Protein AF-G4Z3E8-F1 (afdb_monomer)

Foldseek 3Di:
DDPPCVVVVVCVVVVDDPDCPVVVVLCVVLVCCVPVCVVVDDPVRSVVVSVCVVPVVVDDPVPPDDD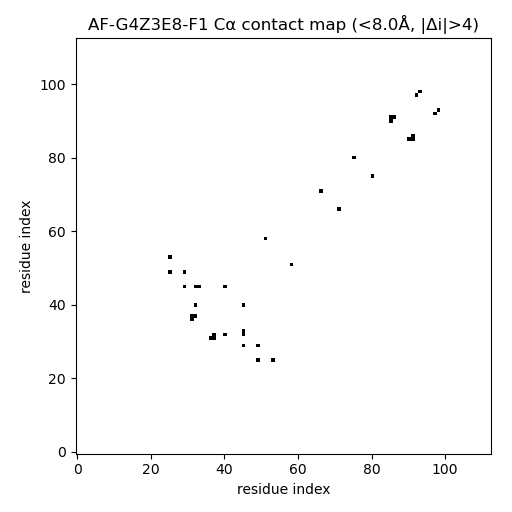DPVRVVVPDDPVNDDPPPDPDPCCVPPPPVVVVVVVVVVVVVVVPD

Solvent-accessible surface area (backbone atoms only — not comparable to full-atom values): 7231 Å² total; per-residue (Å²): 137,78,72,86,59,53,67,57,52,49,53,57,62,73,65,53,73,94,60,63,67,64,59,52,52,52,49,59,73,43,41,54,55,72,52,84,40,30,92,80,47,57,71,68,55,52,53,51,52,48,50,51,69,75,41,46,93,80,52,62,75,87,73,55,78,81,69,52,77,67,56,48,63,71,67,55,54,76,93,72,59,74,87,75,73,62,95,35,78,62,55,76,62,59,72,54,67,52,55,52,50,53,53,58,54,54,64,65,57,73,76,74,122

Radius of gyration: 27.36 Å; Cα contacts (8 Å, |Δi|>4): 19; chains: 1; bounding box: 48×44×95 Å

Mean predicted aligned error: 16.07 Å

Secondary structure (DSSP, 8-state):
---TTHHHHHHHHHHS-S-THHHHHHHHHTHHHHTTTGGGS-HHHHHHHHHHHH-TTT--GGGSPPPPHHHHHHTS-TTT------S-HHHHHHSSHHHHHHHHHHHHHTT--

pLDDT: mean 76.42, std 13.96, range [41.47, 95.25]

Sequence (113 aa):
GTYRFLPSAARIVFAVPASSTQIERDFGISGQMVTVQRASLSSDNIDMCSFLNRNREFIDVTQCSKLTAEEARESVPANVTVNLDPQTAMEMFESDWEQALVNSFSAHISTEL

InterPro domains:
  IPR008906 HAT, C-terminal dimerisation domain [PF05699] (3-55)
  IPR012337 Ribonuclease H-like superfamily [SSF53098] (3-56)

Organism: Phytophthora sojae (strain P6497) (NCBI:txid1094619)

Structure (mmCIF, N/CA/C/O backbone):
data_AF-G4Z3E8-F1
#
_entry.id   AF-G4Z3E8-F1
#
loop_
_atom_site.group_PDB
_atom_site.id
_atom_site.type_symbol
_atom_site.label_atom_id
_atom_site.label_alt_id
_atom_site.label_comp_id
_atom_site.label_asym_id
_atom_site.label_entity_id
_atom_site.label_seq_id
_atom_site.pdbx_PDB_ins_code
_atom_site.Cartn_x
_atom_site.C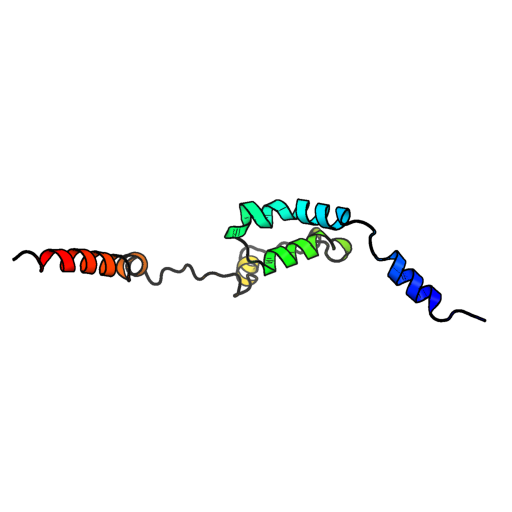artn_y
_atom_site.Cartn_z
_atom_site.occupancy
_atom_site.B_iso_or_equiv
_atom_site.auth_seq_id
_atom_site.auth_comp_id
_atom_site.auth_asym_id
_atom_site.auth_atom_id
_atom_site.pdbx_PDB_model_num
ATOM 1 N N . GLY A 1 1 ? 20.049 -2.774 -38.946 1.00 56.75 1 GLY A N 1
ATOM 2 C CA . GLY A 1 1 ? 19.922 -3.684 -37.795 1.00 56.75 1 GLY A CA 1
ATOM 3 C C . GLY A 1 1 ? 19.082 -2.994 -36.753 1.00 56.75 1 GLY A C 1
ATOM 4 O O . GLY A 1 1 ? 19.446 -1.902 -36.346 1.00 56.75 1 GLY A O 1
ATOM 5 N N . THR A 1 2 ? 17.940 -3.569 -36.392 1.00 75.81 2 THR A N 1
ATOM 6 C CA . THR A 1 2 ? 16.973 -2.925 -35.495 1.00 75.81 2 THR A CA 1
ATOM 7 C C . THR A 1 2 ? 16.903 -3.752 -34.225 1.00 75.81 2 THR A C 1
ATOM 9 O O . THR A 1 2 ? 16.559 -4.933 -34.271 1.00 75.81 2 THR A O 1
ATOM 12 N N . TYR A 1 3 ? 17.284 -3.164 -33.093 1.00 83.50 3 TYR A N 1
ATOM 13 C CA . TYR A 1 3 ? 17.315 -3.863 -31.813 1.00 83.50 3 TYR A CA 1
ATOM 14 C C . TYR A 1 3 ? 15.892 -4.123 -31.302 1.00 83.50 3 TYR A C 1
ATOM 16 O O . TYR A 1 3 ? 15.347 -3.350 -30.519 1.00 83.50 3 TYR A O 1
ATOM 24 N N . ARG A 1 4 ? 15.290 -5.233 -31.740 1.00 89.31 4 ARG A N 1
ATOM 25 C CA . ARG A 1 4 ? 13.907 -5.641 -31.430 1.00 89.31 4 ARG A CA 1
ATOM 26 C C . ARG A 1 4 ? 13.572 -5.634 -29.931 1.00 89.31 4 ARG A C 1
ATOM 28 O O . ARG A 1 4 ? 12.451 -5.299 -29.569 1.00 89.31 4 ARG A O 1
ATOM 35 N N . PHE A 1 5 ? 14.525 -5.993 -29.069 1.00 91.38 5 PHE A N 1
ATOM 36 C CA . PHE A 1 5 ? 14.302 -6.144 -27.622 1.00 91.38 5 PHE A CA 1
ATOM 37 C C . PHE A 1 5 ? 14.821 -4.975 -26.777 1.00 91.38 5 PHE A C 1
ATOM 39 O O . PHE A 1 5 ? 14.423 -4.837 -25.621 1.00 91.38 5 PHE A O 1
ATOM 46 N N . LEU A 1 6 ? 15.669 -4.113 -27.346 1.00 93.00 6 LEU A N 1
ATOM 47 C CA . LEU A 1 6 ? 16.323 -3.028 -26.610 1.00 93.00 6 LEU A CA 1
ATOM 48 C C . LEU A 1 6 ? 15.325 -2.033 -25.990 1.00 93.00 6 LEU A C 1
ATOM 50 O O . LEU A 1 6 ? 15.500 -1.709 -24.818 1.00 93.00 6 LEU A O 1
ATOM 54 N N . PRO A 1 7 ? 14.235 -1.615 -26.670 1.00 92.94 7 PRO A N 1
ATOM 55 C CA . PRO A 1 7 ? 13.234 -0.750 -26.046 1.00 92.94 7 PRO A CA 1
ATOM 56 C C . PRO A 1 7 ? 12.537 -1.398 -24.844 1.00 92.94 7 PRO A C 1
ATOM 58 O O . PRO A 1 7 ? 12.199 -0.715 -23.882 1.00 92.94 7 PRO A O 1
ATOM 61 N N . SER A 1 8 ? 12.322 -2.717 -24.880 1.00 93.19 8 SER A N 1
ATOM 62 C CA . SER A 1 8 ? 11.690 -3.430 -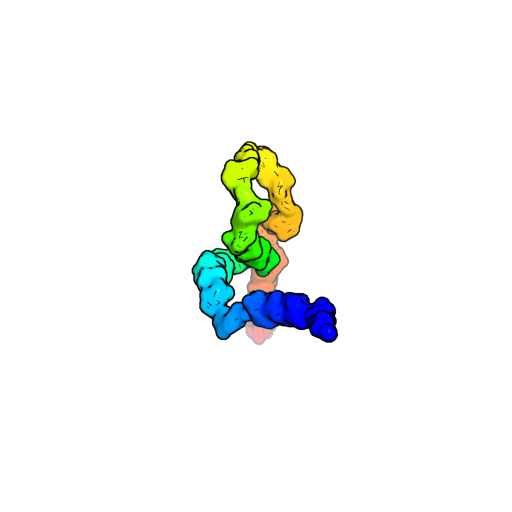23.767 1.00 93.19 8 SER A CA 1
ATOM 63 C C . SER A 1 8 ? 12.633 -3.542 -22.574 1.00 93.19 8 SER A C 1
ATOM 65 O O . SER A 1 8 ? 12.221 -3.270 -21.451 1.00 93.19 8 SER A O 1
ATOM 67 N N . ALA A 1 9 ? 13.900 -3.883 -22.822 1.00 94.00 9 ALA A N 1
ATOM 68 C CA . ALA A 1 9 ? 14.926 -3.930 -21.785 1.00 94.00 9 ALA A CA 1
ATOM 69 C C . ALA A 1 9 ? 15.126 -2.553 -21.136 1.00 94.00 9 ALA A C 1
ATOM 71 O O . ALA A 1 9 ? 15.147 -2.455 -19.913 1.00 94.00 9 ALA A O 1
ATOM 72 N N . ALA A 1 10 ? 15.177 -1.485 -21.939 1.00 94.69 10 ALA A N 1
ATOM 73 C CA . ALA A 1 10 ? 15.286 -0.120 -21.436 1.00 94.69 10 ALA A CA 1
ATOM 74 C C . ALA A 1 10 ? 14.113 0.241 -20.512 1.00 94.69 10 ALA A C 1
ATOM 76 O O . ALA A 1 10 ? 14.344 0.734 -19.414 1.00 94.69 10 ALA A O 1
ATOM 77 N N . ARG A 1 11 ? 12.864 -0.059 -20.900 1.00 95.06 11 ARG A N 1
ATOM 78 C CA . ARG A 1 11 ? 11.699 0.204 -20.036 1.00 95.06 11 ARG A CA 1
ATOM 79 C C . ARG A 1 11 ? 11.780 -0.521 -18.698 1.00 95.06 11 ARG A C 1
ATOM 81 O O . ARG A 1 11 ? 11.458 0.082 -17.688 1.00 95.06 11 ARG A O 1
ATOM 88 N N . ILE A 1 12 ? 12.207 -1.782 -18.689 1.00 94.62 12 ILE A N 1
ATOM 89 C CA . ILE A 1 12 ? 12.342 -2.550 -17.445 1.00 94.62 12 ILE A CA 1
ATOM 90 C C . ILE A 1 12 ? 13.428 -1.930 -16.563 1.00 94.62 12 ILE A C 1
ATOM 92 O O . ILE A 1 12 ? 13.168 -1.634 -15.404 1.00 94.62 12 ILE A O 1
ATOM 96 N N . VAL A 1 13 ? 14.617 -1.677 -17.120 1.00 95.25 13 VAL A N 1
ATOM 97 C CA . VAL A 1 13 ? 15.754 -1.119 -16.370 1.00 95.25 13 VAL A CA 1
ATOM 98 C C . VAL A 1 13 ? 15.420 0.255 -15.791 1.00 95.25 13 VAL A C 1
ATOM 100 O O . VAL A 1 13 ? 15.704 0.508 -14.627 1.00 95.25 13 VAL A O 1
ATOM 103 N N . PHE A 1 14 ? 14.779 1.125 -16.574 1.00 94.19 14 PHE A N 1
ATOM 104 C CA . PHE A 1 14 ? 14.427 2.474 -16.130 1.00 94.19 14 PHE A CA 1
ATOM 105 C C . PHE A 1 14 ? 13.149 2.547 -15.283 1.00 94.19 14 PHE A C 1
ATOM 107 O O . PHE A 1 14 ? 12.886 3.593 -14.698 1.00 94.19 14 PHE A O 1
ATOM 114 N N . ALA A 1 15 ? 12.362 1.470 -15.189 1.00 93.00 15 ALA A N 1
ATOM 115 C CA . ALA A 1 15 ? 11.219 1.400 -14.278 1.00 93.00 15 ALA A CA 1
ATOM 116 C C . ALA A 1 15 ? 11.625 1.044 -12.839 1.00 93.00 15 ALA A C 1
ATOM 118 O O . ALA A 1 15 ? 10.851 1.290 -11.918 1.00 93.00 15 ALA A O 1
ATOM 119 N N . VAL A 1 16 ? 12.815 0.469 -12.631 1.00 92.69 16 VAL A N 1
ATOM 120 C CA . VAL A 1 16 ? 13.304 0.118 -11.293 1.00 92.69 16 VAL A CA 1
ATOM 121 C C . VAL A 1 16 ? 13.790 1.385 -10.581 1.00 92.69 16 VAL A C 1
ATOM 123 O O . VAL A 1 16 ? 14.718 2.038 -11.066 1.00 92.69 16 VAL A O 1
ATOM 126 N N . PRO A 1 17 ? 13.210 1.753 -9.424 1.00 90.88 17 PRO A N 1
ATOM 127 C CA . PRO A 1 17 ? 13.692 2.887 -8.649 1.00 90.88 17 PRO A CA 1
ATOM 128 C C . PRO A 1 17 ? 15.132 2.661 -8.179 1.00 90.88 17 PRO A C 1
ATOM 130 O O . PRO A 1 17 ? 15.478 1.588 -7.694 1.00 90.88 17 PRO A O 1
ATOM 133 N N . ALA A 1 18 ? 15.964 3.699 -8.248 1.00 93.75 18 ALA A N 1
ATOM 134 C CA . ALA A 1 18 ? 17.338 3.647 -7.740 1.00 93.75 18 ALA A CA 1
ATOM 135 C C . ALA A 1 18 ? 17.431 3.747 -6.201 1.00 93.75 18 ALA A C 1
ATOM 137 O O . ALA A 1 18 ? 18.525 3.665 -5.649 1.00 93.75 18 ALA A O 1
ATOM 138 N N . SER A 1 19 ? 16.308 3.975 -5.509 1.00 93.94 19 SER A N 1
ATOM 139 C CA . SER A 1 19 ? 16.251 4.175 -4.057 1.00 93.94 19 SER A CA 1
ATOM 140 C C . SER A 1 19 ? 14.968 3.605 -3.447 1.00 93.94 19 SER A C 1
ATOM 142 O O . SER A 1 19 ? 13.907 3.627 -4.075 1.00 93.94 19 SER A O 1
ATOM 144 N N . SER A 1 20 ? 15.057 3.187 -2.183 1.00 91.44 20 SER A N 1
ATOM 145 C CA . SER A 1 20 ? 13.940 2.786 -1.321 1.00 91.44 20 SER A CA 1
ATOM 146 C C . SER A 1 20 ? 13.118 3.958 -0.778 1.00 91.44 20 SER A C 1
ATOM 148 O O . SER A 1 20 ? 12.057 3.741 -0.203 1.00 91.44 20 SER A O 1
ATOM 150 N N . 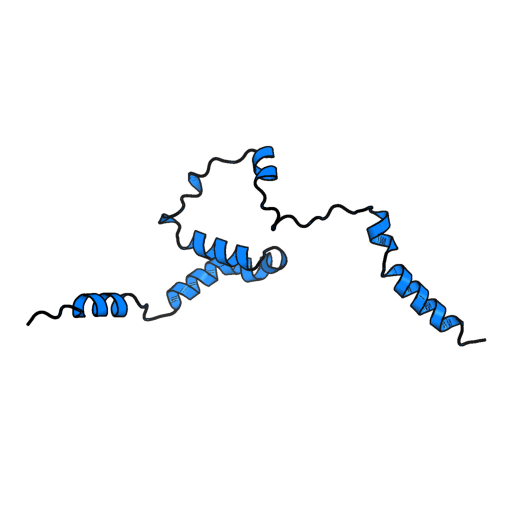THR A 1 21 ? 13.527 5.214 -0.983 1.00 90.75 21 THR A N 1
ATOM 151 C CA . THR A 1 21 ? 12.830 6.386 -0.412 1.00 90.75 21 THR A CA 1
ATOM 152 C C . THR A 1 21 ? 11.334 6.438 -0.757 1.00 90.75 21 THR A C 1
ATOM 154 O O . THR A 1 21 ? 10.534 6.989 -0.001 1.00 90.75 21 THR A O 1
ATOM 157 N N . GLN A 1 22 ? 10.932 5.892 -1.910 1.00 85.12 22 GLN A N 1
ATOM 158 C CA . GLN A 1 22 ? 9.516 5.803 -2.271 1.00 85.12 22 GLN A CA 1
ATOM 159 C C . GLN A 1 22 ? 8.755 4.853 -1.341 1.00 85.12 22 GLN A C 1
ATOM 161 O O . GLN A 1 22 ? 7.762 5.276 -0.759 1.00 85.12 22 GLN A O 1
ATOM 166 N N . ILE A 1 23 ? 9.265 3.636 -1.129 1.00 86.25 23 ILE A N 1
ATOM 167 C CA . ILE A 1 23 ? 8.621 2.653 -0.253 1.00 86.25 23 ILE A CA 1
ATOM 168 C C . ILE A 1 23 ? 8.707 3.052 1.231 1.00 86.25 23 ILE A C 1
ATOM 170 O O . ILE A 1 23 ? 7.772 2.823 1.987 1.00 86.25 23 ILE A O 1
ATOM 174 N N . GLU A 1 24 ? 9.773 3.736 1.652 1.00 89.38 24 GLU A N 1
ATOM 175 C CA . GLU A 1 24 ? 9.896 4.277 3.016 1.00 89.38 24 GLU A CA 1
ATOM 176 C C . GLU A 1 24 ? 8.813 5.313 3.333 1.00 89.38 24 GLU A C 1
ATOM 178 O O . GLU A 1 24 ? 8.233 5.294 4.419 1.00 89.38 24 GLU A O 1
ATOM 183 N N . ARG A 1 25 ? 8.497 6.202 2.379 1.00 88.19 25 ARG A N 1
ATOM 184 C CA . ARG A 1 25 ? 7.376 7.142 2.530 1.00 88.19 25 ARG A CA 1
ATOM 185 C C . ARG A 1 25 ? 6.044 6.413 2.658 1.00 88.19 25 ARG A C 1
ATOM 187 O O . ARG A 1 25 ? 5.211 6.830 3.458 1.00 88.19 25 ARG A O 1
ATOM 194 N N . ASP A 1 26 ? 5.867 5.334 1.908 1.00 85.06 26 ASP A N 1
ATOM 195 C CA . ASP A 1 26 ? 4.641 4.541 1.926 1.00 85.06 26 ASP A CA 1
ATOM 196 C C . ASP A 1 26 ? 4.476 3.830 3.282 1.00 85.06 26 ASP A C 1
ATOM 198 O O . ASP A 1 26 ? 3.415 3.919 3.901 1.00 85.06 26 ASP A O 1
ATOM 202 N N . PHE A 1 27 ? 5.554 3.255 3.830 1.00 84.75 27 PHE A N 1
ATOM 203 C CA . PHE A 1 27 ? 5.567 2.726 5.198 1.00 84.75 27 PHE A CA 1
ATOM 204 C C . PHE A 1 27 ? 5.339 3.803 6.261 1.00 84.75 27 PHE A C 1
ATOM 206 O O . PHE A 1 27 ? 4.671 3.541 7.259 1.00 84.75 27 PHE A O 1
ATOM 213 N N . GLY A 1 28 ? 5.848 5.019 6.050 1.00 86.69 28 GLY A N 1
ATOM 214 C CA . GLY A 1 28 ? 5.603 6.151 6.943 1.00 86.69 28 GLY A CA 1
ATOM 215 C C . GLY A 1 28 ? 4.115 6.489 7.072 1.00 86.69 28 GLY A C 1
ATOM 216 O O . GLY A 1 28 ? 3.637 6.744 8.177 1.00 86.69 28 GLY A O 1
ATOM 217 N N . ILE A 1 29 ? 3.363 6.424 5.969 1.00 84.88 29 ILE A N 1
ATOM 218 C CA . ILE A 1 29 ? 1.910 6.663 5.963 1.00 84.88 29 ILE A CA 1
ATOM 219 C C . ILE A 1 29 ? 1.173 5.528 6.687 1.00 84.88 29 ILE A C 1
ATOM 221 O O . ILE A 1 29 ? 0.267 5.786 7.480 1.00 84.88 29 ILE A O 1
ATOM 225 N N . SER A 1 30 ? 1.598 4.281 6.474 1.00 87.06 30 SER A N 1
ATOM 226 C CA . SER A 1 30 ? 1.040 3.100 7.147 1.00 87.06 30 SER A CA 1
ATOM 227 C C . SER A 1 30 ? 1.557 2.887 8.577 1.00 87.06 30 SER A C 1
ATOM 229 O O . SER A 1 30 ? 1.151 1.934 9.242 1.00 87.06 30 SER A O 1
ATOM 231 N N . GLY A 1 31 ? 2.411 3.780 9.090 1.00 87.00 31 GLY A N 1
ATOM 232 C CA . GLY A 1 31 ? 3.116 3.618 10.364 1.00 87.00 31 GLY A CA 1
ATOM 233 C C . GLY A 1 31 ? 2.194 3.373 11.561 1.00 87.00 31 GLY A C 1
ATOM 234 O O . GLY A 1 31 ? 2.496 2.547 12.420 1.00 87.00 31 GLY A O 1
ATOM 235 N N . GLN A 1 32 ? 1.035 4.036 11.604 1.00 85.56 32 GLN A N 1
ATOM 236 C CA . GLN A 1 32 ? 0.045 3.849 12.674 1.00 85.56 32 GLN A CA 1
ATOM 237 C C . GLN A 1 32 ? -0.615 2.463 12.632 1.00 85.56 32 GLN A C 1
ATOM 239 O O . GLN A 1 32 ? -0.835 1.863 13.686 1.00 85.56 32 GLN A O 1
ATOM 244 N N . MET A 1 33 ? -0.864 1.924 11.432 1.00 84.94 33 MET A N 1
ATOM 245 C CA . MET A 1 33 ? -1.466 0.596 11.249 1.00 84.94 33 MET A CA 1
ATOM 246 C C . MET A 1 33 ? -0.540 -0.523 11.738 1.00 84.94 33 MET A C 1
ATOM 248 O O . MET A 1 33 ? -1.008 -1.520 12.276 1.00 84.94 33 MET A O 1
ATOM 252 N N . VAL A 1 34 ? 0.778 -0.336 11.613 1.00 82.69 34 VAL A N 1
ATOM 253 C CA . VAL A 1 34 ? 1.790 -1.316 12.048 1.00 82.69 34 VAL A CA 1
ATOM 254 C C . VAL A 1 34 ? 2.300 -1.099 13.477 1.00 82.69 34 VAL A C 1
ATOM 256 O O . VAL A 1 34 ? 3.068 -1.918 13.980 1.00 82.69 34 VAL A O 1
ATOM 259 N N . THR A 1 35 ? 1.873 -0.028 14.154 1.00 84.75 35 THR A N 1
ATOM 260 C CA . THR A 1 35 ? 2.267 0.276 15.540 1.00 84.75 35 THR A CA 1
ATOM 261 C C . THR A 1 35 ? 1.055 0.325 16.466 1.00 84.75 35 THR A C 1
ATOM 263 O O . THR A 1 35 ? 0.693 -0.691 17.052 1.00 84.75 35 THR A O 1
ATOM 266 N N . VAL A 1 36 ? 0.414 1.489 16.582 1.00 82.88 36 VAL A N 1
ATOM 267 C CA . VAL A 1 36 ? -0.658 1.779 17.545 1.00 82.88 36 VAL A CA 1
ATOM 268 C C . VAL A 1 36 ? -1.887 0.908 17.303 1.00 82.88 36 VAL A C 1
ATOM 270 O O . VAL A 1 36 ? -2.491 0.419 18.251 1.00 82.88 36 VAL A O 1
ATOM 273 N N . GLN A 1 37 ? -2.238 0.678 16.040 1.00 79.62 37 GLN A N 1
ATOM 274 C CA . GLN A 1 37 ? -3.428 -0.090 15.664 1.00 79.62 37 GLN A CA 1
ATOM 275 C C . GLN A 1 37 ? -3.118 -1.556 15.347 1.00 79.62 37 GLN A C 1
ATOM 277 O O . GLN A 1 37 ? -4.027 -2.308 15.007 1.00 79.62 37 GLN A O 1
ATOM 282 N N . ARG A 1 38 ? -1.856 -1.991 15.485 1.00 80.00 38 ARG A N 1
ATOM 283 C CA . ARG A 1 38 ? -1.418 -3.334 15.080 1.00 80.00 38 ARG A CA 1
ATOM 284 C C . ARG A 1 38 ? -2.202 -4.444 15.776 1.00 80.00 38 ARG A C 1
ATOM 286 O O . ARG A 1 38 ? -2.531 -5.438 15.150 1.00 80.00 38 ARG A O 1
ATOM 293 N N . ALA A 1 39 ? -2.499 -4.282 17.065 1.00 81.94 39 ALA A N 1
ATOM 294 C CA . ALA A 1 39 ? -3.254 -5.277 17.831 1.00 81.94 39 ALA A CA 1
ATOM 295 C C . ALA A 1 39 ? -4.736 -5.363 17.418 1.00 81.94 39 ALA A C 1
ATOM 297 O O . ALA A 1 39 ? -5.414 -6.324 17.763 1.00 81.94 39 ALA A O 1
ATOM 298 N N . SER A 1 40 ? -5.234 -4.363 16.690 1.00 81.06 40 SER A N 1
ATOM 299 C CA . SER A 1 40 ? -6.629 -4.250 16.258 1.00 81.06 40 SER A CA 1
ATOM 300 C C . SER A 1 40 ? -6.828 -4.567 14.773 1.00 81.06 40 SER A C 1
ATOM 302 O O . SER A 1 40 ? -7.962 -4.545 14.304 1.00 81.06 40 SER A O 1
ATOM 304 N N . LEU A 1 41 ? -5.753 -4.837 14.024 1.00 82.12 41 LEU A N 1
ATOM 305 C CA . LEU A 1 41 ? -5.786 -5.077 12.582 1.00 82.12 41 LEU A CA 1
ATOM 306 C C . LEU A 1 41 ? -5.079 -6.392 12.239 1.00 82.12 41 LEU A C 1
ATOM 308 O O . LEU A 1 41 ? -4.003 -6.688 12.756 1.00 82.12 41 LEU A O 1
ATOM 312 N N . SER A 1 42 ? -5.661 -7.172 11.327 1.00 84.94 42 SER A N 1
ATOM 313 C CA . SER A 1 42 ? -4.974 -8.323 10.736 1.00 84.94 42 SER A CA 1
ATOM 314 C C . SER A 1 42 ? -3.884 -7.866 9.760 1.00 84.94 42 SER A C 1
ATOM 316 O O . SER A 1 42 ? -3.961 -6.773 9.196 1.00 84.94 42 SER A O 1
ATOM 318 N N . SER A 1 43 ? -2.885 -8.723 9.521 1.00 83.88 43 SER A N 1
ATOM 319 C CA . SER A 1 43 ? -1.824 -8.448 8.538 1.00 83.88 43 SER A CA 1
ATOM 320 C C . SER A 1 43 ? -2.398 -8.178 7.144 1.00 83.88 43 SER A C 1
ATOM 322 O O . SER A 1 43 ? -2.029 -7.193 6.513 1.00 83.88 43 SER A O 1
ATOM 324 N N . ASP A 1 44 ? -3.372 -8.987 6.716 1.00 87.25 44 ASP A N 1
ATOM 325 C CA . ASP A 1 44 ? -4.017 -8.850 5.405 1.00 87.25 44 ASP A CA 1
ATOM 326 C C . ASP A 1 44 ? -4.689 -7.480 5.234 1.00 87.25 44 ASP A C 1
ATOM 328 O O . ASP A 1 44 ? -4.611 -6.861 4.170 1.00 87.25 44 ASP A O 1
ATOM 332 N N . ASN A 1 45 ? -5.311 -6.960 6.299 1.00 86.69 45 ASN A N 1
ATOM 333 C CA . ASN A 1 45 ? -5.947 -5.645 6.270 1.00 86.69 45 ASN A CA 1
ATOM 334 C C . ASN A 1 45 ? -4.916 -4.516 6.178 1.00 86.69 45 ASN A C 1
ATOM 336 O O . ASN A 1 45 ? -5.167 -3.518 5.505 1.00 86.69 45 ASN A O 1
ATOM 340 N N . ILE A 1 46 ? -3.754 -4.659 6.821 1.00 87.00 46 ILE A N 1
ATOM 341 C CA . ILE A 1 46 ? -2.664 -3.677 6.733 1.00 87.00 46 ILE A CA 1
ATOM 342 C C . ILE A 1 46 ? -2.121 -3.614 5.300 1.00 87.00 46 ILE A C 1
ATOM 344 O O . ILE A 1 46 ? -1.941 -2.515 4.760 1.00 87.00 46 ILE A O 1
ATOM 348 N N . ASP A 1 47 ? -1.905 -4.770 4.673 1.00 88.06 47 ASP A N 1
ATOM 349 C CA . ASP A 1 47 ? -1.398 -4.865 3.303 1.00 88.06 47 ASP A CA 1
ATOM 350 C C . ASP A 1 47 ? -2.399 -4.285 2.302 1.00 88.06 47 ASP A C 1
ATOM 352 O O . ASP A 1 47 ? -2.046 -3.436 1.477 1.00 88.06 47 ASP A O 1
ATOM 356 N N . MET A 1 48 ? -3.673 -4.665 2.428 1.00 88.31 48 MET A N 1
ATOM 357 C CA . MET A 1 48 ? -4.739 -4.153 1.575 1.00 88.31 48 MET A CA 1
ATOM 358 C C . MET A 1 48 ? -4.897 -2.636 1.733 1.00 88.31 48 MET A C 1
ATOM 360 O O . MET A 1 48 ? -4.874 -1.915 0.738 1.00 88.31 48 MET A O 1
ATOM 364 N N . CYS A 1 49 ? -4.959 -2.107 2.958 1.00 86.25 49 CYS A N 1
ATOM 365 C CA . CYS A 1 49 ? -5.039 -0.662 3.192 1.00 86.25 49 CYS A CA 1
ATOM 366 C C . CYS A 1 49 ? -3.833 0.098 2.620 1.00 86.25 49 CYS A C 1
ATOM 368 O O . CYS A 1 49 ? -4.004 1.167 2.028 1.00 86.25 49 CYS A O 1
ATOM 370 N N . SER A 1 50 ? -2.623 -0.452 2.752 1.00 87.50 50 SER A N 1
ATOM 371 C CA . SER A 1 50 ? -1.403 0.151 2.199 1.00 87.50 50 SER A CA 1
ATOM 372 C C . SER A 1 50 ? -1.437 0.178 0.667 1.00 87.50 50 SER A C 1
ATOM 374 O O . SER A 1 50 ? -1.135 1.209 0.060 1.00 87.50 50 SER A O 1
ATOM 376 N N . PHE A 1 51 ? -1.887 -0.913 0.037 1.00 87.50 51 PHE A N 1
ATOM 377 C CA . PHE A 1 51 ? -2.087 -0.985 -1.409 1.00 87.50 51 PHE A CA 1
ATOM 378 C C . PHE A 1 51 ? -3.100 0.060 -1.887 1.00 87.50 51 PHE A C 1
ATOM 380 O O . PHE A 1 51 ? -2.783 0.858 -2.769 1.00 87.50 51 PHE A O 1
ATOM 387 N N . LEU A 1 52 ? -4.287 0.109 -1.278 1.00 86.31 52 LEU A N 1
ATOM 388 C CA . LEU A 1 52 ? -5.351 1.053 -1.637 1.00 86.31 52 LEU A CA 1
ATOM 389 C C . LEU A 1 52 ? -4.886 2.510 -1.487 1.00 86.31 52 LEU A C 1
ATOM 391 O O . LEU A 1 52 ? -5.127 3.342 -2.361 1.00 86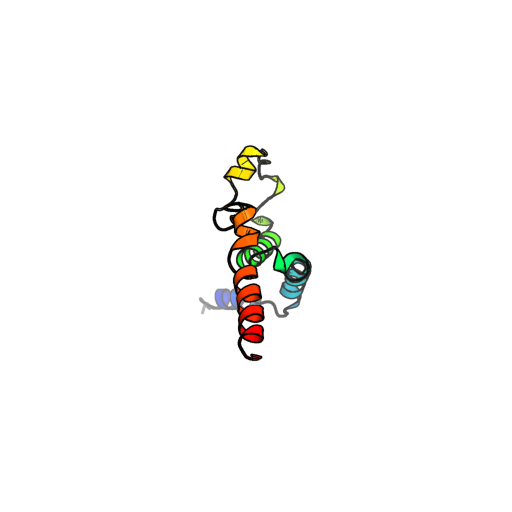.31 52 LEU A O 1
ATOM 395 N N . ASN A 1 53 ? -4.161 2.822 -0.407 1.00 84.94 53 ASN A N 1
ATOM 396 C CA . ASN A 1 53 ? -3.651 4.168 -0.152 1.00 84.94 53 ASN A CA 1
ATOM 397 C C . ASN A 1 53 ? -2.653 4.640 -1.219 1.00 84.94 53 ASN A C 1
ATOM 399 O O . ASN A 1 53 ? -2.644 5.830 -1.542 1.00 84.94 53 ASN A O 1
ATOM 403 N N . ARG A 1 54 ? -1.844 3.726 -1.771 1.00 85.44 54 ARG A N 1
ATOM 404 C CA . ARG A 1 54 ? -0.872 4.026 -2.832 1.00 85.44 54 ARG A CA 1
ATOM 405 C C . ARG A 1 54 ? -1.433 4.062 -4.236 1.00 85.44 54 ARG A C 1
ATOM 407 O O . ARG A 1 54 ? -0.822 4.691 -5.096 1.00 85.44 54 ARG A O 1
ATOM 414 N N . ASN A 1 55 ? -2.592 3.457 -4.427 1.00 85.81 55 ASN A N 1
ATOM 415 C CA . ASN A 1 55 ? -3.238 3.246 -5.712 1.00 85.81 55 ASN A CA 1
ATOM 416 C C . ASN A 1 55 ? -4.569 4.019 -5.785 1.00 85.81 55 ASN A C 1
ATOM 418 O O . ASN A 1 55 ? -5.567 3.506 -6.284 1.00 85.81 55 ASN A O 1
ATOM 422 N N . ARG A 1 56 ? -4.599 5.269 -5.290 1.00 79.75 56 ARG A N 1
ATOM 423 C CA . ARG A 1 56 ? -5.828 6.100 -5.227 1.00 79.75 56 ARG A CA 1
ATOM 424 C C . ARG A 1 56 ? -6.447 6.397 -6.589 1.00 79.75 56 ARG A C 1
ATOM 426 O O . ARG A 1 56 ? -7.634 6.669 -6.675 1.00 79.75 56 ARG A O 1
ATOM 433 N N . GLU A 1 57 ? -5.651 6.345 -7.649 1.00 82.25 57 GLU A N 1
ATOM 434 C CA . GLU A 1 57 ? -6.131 6.473 -9.028 1.00 82.25 57 GLU A CA 1
ATOM 435 C C . GLU A 1 57 ? -7.057 5.327 -9.454 1.00 82.25 57 GLU A C 1
ATOM 437 O O . GLU A 1 57 ? -7.890 5.514 -10.336 1.00 82.25 57 GLU A O 1
ATOM 442 N N . PHE A 1 58 ? -6.947 4.163 -8.811 1.00 77.06 58 PHE A N 1
ATOM 443 C CA . PHE A 1 58 ? -7.805 3.017 -9.091 1.00 77.06 58 PHE A CA 1
ATOM 444 C C . PHE A 1 58 ? -9.101 3.043 -8.278 1.00 77.06 58 PHE A C 1
ATOM 446 O O . PHE A 1 58 ? -10.057 2.364 -8.651 1.00 77.06 58 PHE A O 1
ATOM 453 N N . ILE A 1 59 ? -9.135 3.775 -7.156 1.00 72.00 59 ILE A N 1
ATOM 454 C CA . ILE A 1 59 ? -10.249 3.753 -6.202 1.00 72.00 59 ILE A CA 1
ATOM 455 C C . ILE A 1 59 ? -10.497 5.158 -5.659 1.00 72.00 59 ILE A C 1
ATOM 457 O O . ILE A 1 59 ? -9.765 5.662 -4.804 1.00 72.00 59 ILE A O 1
ATOM 461 N N . ASP A 1 60 ? -11.593 5.759 -6.114 1.00 74.50 60 ASP A N 1
ATOM 462 C CA . ASP A 1 60 ? -12.128 6.981 -5.531 1.00 74.50 60 ASP A CA 1
ATOM 463 C C . ASP A 1 60 ? -13.072 6.632 -4.375 1.00 74.50 60 ASP A C 1
ATOM 465 O O . ASP A 1 60 ? -14.264 6.384 -4.557 1.00 74.50 60 ASP A O 1
ATOM 469 N N . VAL A 1 61 ? -12.528 6.628 -3.157 1.00 69.25 61 VAL A N 1
ATOM 470 C CA . VAL A 1 61 ? -13.292 6.346 -1.929 1.00 69.25 61 VAL A CA 1
ATOM 471 C C . VAL A 1 61 ? -14.435 7.353 -1.726 1.00 69.25 61 VAL A C 1
ATOM 473 O O . VAL A 1 61 ? -15.393 7.063 -1.015 1.00 69.25 61 VAL A O 1
ATOM 476 N N . THR A 1 62 ? -14.367 8.532 -2.357 1.00 72.12 62 THR A N 1
ATOM 477 C CA . THR A 1 62 ? -15.427 9.548 -2.274 1.00 72.12 62 THR A CA 1
ATOM 478 C C . THR A 1 62 ? -16.624 9.236 -3.172 1.00 72.12 62 THR A C 1
ATOM 480 O O . THR A 1 62 ? -17.705 9.776 -2.950 1.00 72.12 62 THR A O 1
ATOM 483 N N . GLN A 1 63 ? -16.460 8.326 -4.138 1.00 74.00 63 GLN A N 1
ATOM 484 C CA . GLN A 1 63 ? -17.543 7.821 -4.986 1.00 74.00 63 GLN A CA 1
ATOM 485 C C . GLN A 1 63 ? -18.217 6.572 -4.423 1.00 74.00 63 GLN A C 1
ATOM 487 O O . GLN A 1 63 ? -19.249 6.147 -4.942 1.00 74.00 63 GLN A O 1
ATOM 492 N N . CYS A 1 64 ? -17.681 5.992 -3.347 1.00 76.69 64 CYS A N 1
ATOM 493 C CA . CYS A 1 64 ? -18.374 4.935 -2.631 1.00 76.69 64 CYS A CA 1
ATOM 494 C C . CYS A 1 64 ? -19.637 5.516 -1.983 1.00 76.69 64 CYS A C 1
ATOM 496 O O . CYS A 1 64 ? -19.568 6.408 -1.134 1.00 76.69 64 CYS A O 1
ATOM 498 N N . SER A 1 65 ? -20.803 5.003 -2.378 1.00 79.88 65 SER A N 1
ATOM 499 C CA . SER A 1 65 ? -22.069 5.340 -1.733 1.00 79.88 65 SER A CA 1
ATOM 500 C C . SER A 1 65 ? -21.980 5.025 -0.244 1.00 79.88 65 SER A C 1
ATOM 502 O O . SER A 1 65 ? -21.598 3.919 0.146 1.00 79.88 65 SER A O 1
ATOM 504 N N . LYS A 1 66 ? -22.320 6.009 0.593 1.00 82.00 66 LYS A N 1
ATOM 505 C CA . LYS A 1 66 ? -22.316 5.833 2.042 1.00 82.00 66 LYS A CA 1
ATOM 506 C C . LYS A 1 66 ? -23.318 4.742 2.408 1.00 82.00 66 LYS A C 1
ATOM 508 O O . LYS A 1 66 ? -24.509 4.910 2.163 1.00 82.00 66 LYS A O 1
ATOM 513 N N . LEU A 1 67 ? -22.822 3.667 3.010 1.00 85.12 67 LEU A N 1
ATOM 514 C CA . LEU A 1 67 ? -23.668 2.606 3.537 1.00 85.12 67 LEU A CA 1
ATOM 515 C C . LEU A 1 67 ? -24.526 3.151 4.683 1.00 85.12 67 LEU A C 1
ATOM 517 O O . LEU A 1 67 ? -24.059 3.937 5.520 1.00 85.12 67 LEU A O 1
ATOM 521 N N . THR A 1 68 ? -25.781 2.725 4.723 1.00 88.62 68 THR A N 1
ATOM 522 C CA . THR A 1 68 ? -26.630 2.853 5.909 1.00 88.62 68 THR A CA 1
ATOM 523 C C . THR A 1 68 ? -26.088 1.979 7.047 1.00 88.62 68 THR A C 1
ATOM 525 O O . THR A 1 68 ? -25.226 1.124 6.840 1.00 88.62 68 THR A O 1
ATOM 528 N N . ALA A 1 69 ? -26.550 2.206 8.280 1.00 83.50 69 ALA A N 1
ATOM 529 C CA . ALA A 1 69 ? -26.075 1.436 9.432 1.00 83.50 69 ALA A CA 1
ATOM 530 C C . ALA A 1 69 ? -26.390 -0.065 9.293 1.00 83.50 69 ALA A C 1
ATOM 532 O O . ALA A 1 69 ? -25.585 -0.905 9.690 1.00 83.50 69 ALA A O 1
ATOM 5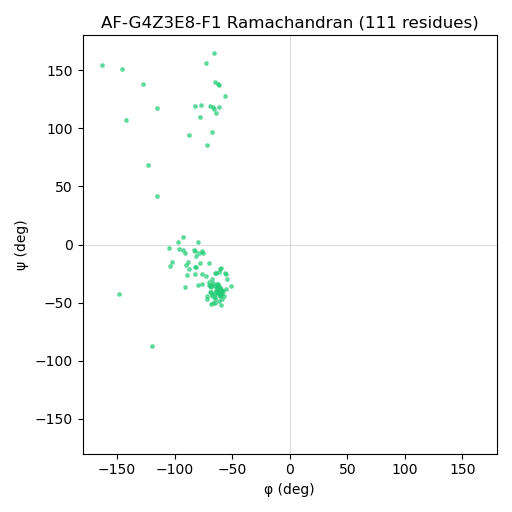33 N N . GLU A 1 70 ? -27.537 -0.394 8.704 1.00 85.38 70 GLU A N 1
ATOM 534 C CA . GLU A 1 70 ? -27.967 -1.760 8.410 1.00 85.38 70 GLU A CA 1
ATOM 535 C C . GLU A 1 70 ? -27.092 -2.405 7.326 1.00 85.38 70 GLU A C 1
ATOM 537 O O . GLU A 1 70 ? -26.499 -3.451 7.580 1.00 85.38 70 GLU A O 1
ATOM 542 N N . GLU A 1 71 ? -26.900 -1.744 6.179 1.00 87.00 71 GLU A N 1
ATOM 543 C CA . GLU A 1 71 ? -26.028 -2.251 5.104 1.00 87.00 71 GLU A CA 1
ATOM 544 C C . GLU A 1 71 ? -24.580 -2.429 5.579 1.00 87.00 71 GLU A C 1
ATOM 546 O O . GLU A 1 71 ? -23.912 -3.399 5.223 1.00 87.00 71 GLU A O 1
ATOM 551 N N . ALA A 1 72 ? -24.091 -1.521 6.430 1.00 82.50 72 ALA A N 1
ATOM 552 C CA . ALA A 1 72 ? -22.759 -1.624 7.008 1.00 82.50 72 ALA A CA 1
ATOM 553 C C . ALA A 1 72 ? -22.603 -2.903 7.844 1.00 82.50 72 ALA A C 1
ATOM 555 O O . ALA A 1 72 ? -21.589 -3.582 7.697 1.00 82.50 72 ALA A O 1
ATOM 556 N N . ARG A 1 73 ? -23.601 -3.270 8.664 1.00 78.88 73 ARG A N 1
ATOM 557 C CA . ARG A 1 73 ? -23.567 -4.509 9.466 1.00 78.88 73 ARG A CA 1
ATOM 558 C C . ARG A 1 73 ? -23.553 -5.766 8.598 1.00 78.88 73 ARG A C 1
ATOM 560 O O . ARG A 1 73 ? -22.841 -6.706 8.928 1.00 78.88 73 ARG A O 1
ATOM 567 N N . GLU A 1 74 ? -24.303 -5.774 7.501 1.00 82.06 74 GLU A N 1
ATOM 568 C CA . GLU A 1 74 ? -24.389 -6.923 6.587 1.00 82.06 74 GLU A CA 1
ATOM 569 C C . GLU A 1 74 ? -23.157 -7.061 5.681 1.00 82.06 74 GLU A C 1
ATOM 571 O O . GLU A 1 74 ? -22.821 -8.156 5.237 1.00 82.06 74 GLU A O 1
ATOM 576 N N . SER A 1 75 ? -22.460 -5.953 5.427 1.00 78.75 75 SER A N 1
ATOM 577 C CA . SER A 1 75 ? -21.262 -5.915 4.581 1.00 78.75 75 SER A CA 1
ATOM 578 C C . SER A 1 75 ? -19.963 -6.296 5.299 1.00 78.75 75 SER A C 1
ATOM 580 O O . SER A 1 75 ? -18.921 -6.376 4.644 1.00 78.75 75 SER A O 1
ATOM 582 N N . VAL A 1 76 ? -19.991 -6.531 6.620 1.00 77.69 76 VAL A N 1
ATOM 583 C CA . VAL A 1 76 ? -18.800 -6.959 7.366 1.00 77.69 76 VAL A CA 1
ATOM 584 C C . VAL A 1 76 ? -18.433 -8.387 6.948 1.00 77.69 76 VAL A C 1
ATOM 586 O O . VAL A 1 76 ? -19.224 -9.309 7.153 1.00 77.69 76 VAL A O 1
ATOM 589 N N . PRO A 1 77 ? -17.232 -8.615 6.394 1.00 73.44 77 PRO A N 1
ATOM 590 C CA . PRO A 1 77 ? -16.795 -9.953 6.028 1.00 73.44 77 PRO A CA 1
ATOM 591 C C . PRO A 1 77 ? -16.716 -10.871 7.255 1.00 73.44 77 PRO A C 1
ATOM 593 O O . PRO A 1 77 ? -16.184 -10.484 8.297 1.00 73.44 77 PRO A O 1
ATOM 596 N N . ALA A 1 78 ? -17.184 -12.113 7.125 1.00 67.12 78 ALA A N 1
ATOM 597 C CA . ALA A 1 78 ? -17.224 -13.079 8.230 1.00 67.12 78 ALA A CA 1
ATOM 598 C C . ALA A 1 78 ? -15.836 -13.409 8.826 1.00 67.12 78 ALA A C 1
ATOM 600 O O . ALA A 1 78 ? -15.732 -13.856 9.964 1.00 67.12 78 ALA A O 1
ATOM 601 N N . ASN A 1 79 ? -14.751 -13.172 8.081 1.00 64.12 79 ASN A N 1
ATOM 602 C CA . ASN A 1 79 ? -13.374 -13.317 8.564 1.00 64.12 79 ASN A CA 1
ATOM 603 C C . ASN A 1 79 ? -12.886 -12.130 9.420 1.00 64.12 79 ASN A C 1
ATOM 605 O O . ASN A 1 79 ? -11.795 -12.199 9.978 1.00 64.12 79 ASN A O 1
ATOM 609 N N . VAL A 1 80 ? -13.665 -11.046 9.511 1.00 61.34 80 VAL A N 1
ATOM 610 C CA . VAL A 1 80 ? -13.384 -9.850 10.327 1.00 61.34 80 VAL A CA 1
ATOM 611 C C . VAL A 1 80 ? -14.244 -9.830 11.596 1.00 61.34 80 VAL A C 1
ATOM 613 O O . VAL A 1 80 ? -13.914 -9.152 12.568 1.00 61.34 80 VAL A O 1
ATOM 616 N N . THR A 1 81 ? -15.330 -10.603 11.630 1.00 63.25 81 THR A N 1
ATOM 617 C CA . THR A 1 81 ? -16.151 -10.767 12.829 1.00 63.25 81 THR A CA 1
ATOM 618 C C . THR A 1 81 ? -15.482 -11.727 13.806 1.00 63.25 81 THR A C 1
ATOM 620 O O . THR A 1 81 ? -15.430 -12.933 13.573 1.00 63.25 81 THR A O 1
ATOM 623 N N . VAL A 1 82 ? -14.998 -11.200 14.930 1.00 60.69 82 VAL A N 1
ATOM 624 C CA . VAL A 1 82 ? -14.690 -12.015 16.109 1.00 60.69 82 VAL A CA 1
ATOM 625 C C . VAL A 1 82 ? -16.006 -12.227 16.842 1.00 60.69 82 VAL A C 1
ATOM 627 O O . VAL A 1 82 ? -16.654 -11.257 17.237 1.00 60.69 82 VAL A O 1
ATOM 630 N N . ASN A 1 83 ? -16.431 -13.481 16.982 1.00 60.53 83 ASN A N 1
ATOM 631 C CA . ASN A 1 83 ? -17.597 -13.806 17.790 1.00 60.53 83 ASN A CA 1
ATOM 632 C C . ASN A 1 83 ? -17.244 -13.524 19.261 1.00 60.53 83 ASN A C 1
ATOM 634 O O . ASN A 1 83 ? -16.554 -14.308 19.905 1.00 60.53 83 ASN A O 1
ATOM 638 N N . LEU A 1 84 ? -17.632 -12.339 19.732 1.00 59.59 84 LEU A N 1
ATOM 639 C CA . LEU A 1 84 ? -17.514 -11.908 21.125 1.00 59.59 84 LEU A CA 1
ATOM 640 C C . LEU A 1 84 ? -18.788 -12.218 21.912 1.00 59.59 84 LEU A C 1
ATOM 642 O O . LEU A 1 84 ? -18.910 -11.749 23.041 1.00 59.59 84 LEU A O 1
ATOM 646 N N . ASP A 1 85 ? -19.747 -12.930 21.312 1.00 57.53 85 ASP A N 1
ATOM 647 C CA . ASP A 1 85 ? -20.988 -13.275 21.985 1.00 57.53 85 ASP A CA 1
ATOM 648 C C . ASP A 1 85 ? -20.605 -14.188 23.159 1.00 57.53 85 ASP A C 1
ATOM 650 O O . ASP A 1 85 ? -20.048 -15.273 22.944 1.00 57.53 85 ASP A O 1
ATOM 654 N N . PRO A 1 86 ? -20.787 -13.738 24.412 1.00 50.38 86 PRO A N 1
ATOM 655 C CA . PRO A 1 86 ? -20.479 -14.575 25.549 1.00 50.38 86 PRO A CA 1
ATOM 656 C C . PRO A 1 86 ? -21.465 -15.735 25.488 1.00 50.38 86 PRO A C 1
ATOM 658 O O . PRO A 1 86 ? -22.670 -15.511 25.601 1.00 50.38 86 PRO A O 1
ATOM 661 N N . GLN A 1 87 ? -20.980 -16.967 25.306 1.00 56.47 87 GLN A N 1
ATOM 662 C CA . GLN A 1 87 ? -21.879 -18.122 25.288 1.00 56.47 87 GLN A CA 1
ATOM 663 C C . GLN A 1 87 ? -22.713 -18.201 26.584 1.00 56.47 87 GLN A C 1
ATOM 665 O O . GLN A 1 87 ? -23.870 -18.599 26.520 1.00 56.47 87 GLN A O 1
ATOM 670 N N . THR A 1 88 ? -22.236 -17.619 27.694 1.00 56.50 88 THR A N 1
ATOM 671 C CA . THR A 1 88 ? -22.987 -16.852 28.709 1.00 56.50 88 THR A CA 1
ATOM 672 C C . THR A 1 88 ? -21.952 -16.049 29.524 1.00 56.50 88 THR A C 1
ATOM 674 O O . THR A 1 88 ? -20.804 -16.472 29.632 1.00 56.50 88 THR A O 1
ATOM 677 N N . ALA A 1 89 ? -22.299 -14.916 30.157 1.00 56.28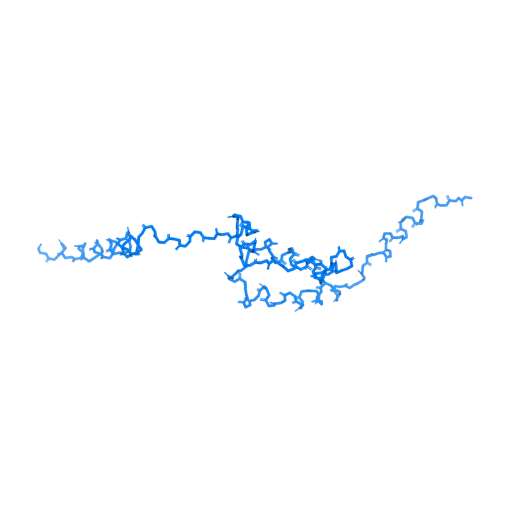 89 ALA A N 1
ATOM 678 C CA . ALA A 1 89 ? -21.385 -14.228 31.097 1.00 56.28 89 ALA A CA 1
ATOM 679 C C . ALA A 1 89 ? -20.884 -15.153 32.232 1.00 56.28 89 ALA A C 1
ATOM 681 O O . ALA A 1 89 ? -19.806 -14.952 32.779 1.00 56.28 89 ALA A O 1
ATOM 682 N N . MET A 1 90 ? -21.666 -16.187 32.538 1.00 55.62 90 MET A N 1
ATOM 683 C CA . MET A 1 90 ? -21.354 -17.262 33.473 1.00 55.62 90 MET A CA 1
ATOM 684 C C . MET A 1 90 ? -20.224 -18.173 32.955 1.00 55.62 90 MET A C 1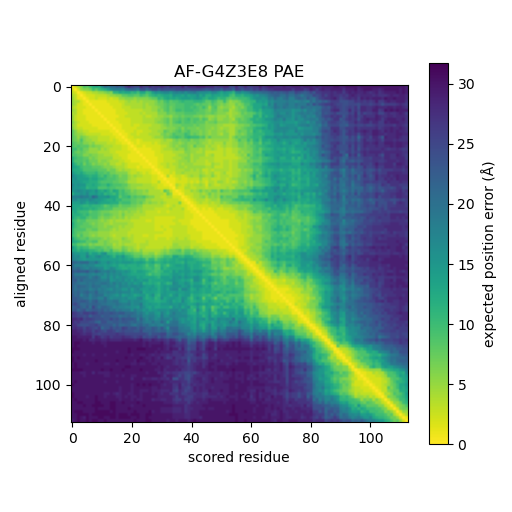
ATOM 686 O O . MET A 1 90 ? -19.291 -18.460 33.691 1.00 55.62 90 MET A O 1
ATOM 690 N N . GLU A 1 91 ? -20.210 -18.515 31.664 1.00 57.94 91 GLU A N 1
ATOM 691 C CA . GLU A 1 91 ? -19.177 -19.374 31.055 1.00 57.94 91 GLU A CA 1
ATOM 692 C C . GLU A 1 91 ? -17.820 -18.665 30.890 1.00 57.94 91 GLU A C 1
ATOM 694 O O . GLU A 1 91 ? -16.772 -19.304 30.949 1.00 57.94 91 GLU A O 1
ATOM 699 N N . MET A 1 92 ? -17.808 -17.331 30.754 1.00 54.72 92 MET A N 1
ATOM 700 C CA . MET A 1 92 ? -16.562 -16.546 30.764 1.00 54.72 92 MET A CA 1
ATOM 701 C C . MET A 1 92 ? -15.853 -16.550 32.126 1.00 54.72 92 MET A C 1
ATOM 703 O O . MET A 1 92 ? -14.631 -16.400 32.173 1.00 54.72 92 MET A O 1
ATOM 707 N N . PHE A 1 93 ? -16.602 -16.681 33.224 1.00 56.22 93 PHE A N 1
ATOM 708 C CA . PHE A 1 93 ? -16.034 -16.732 34.571 1.00 56.22 93 PHE A CA 1
ATOM 709 C C . PHE A 1 93 ? -15.725 -18.168 35.014 1.00 56.22 93 PHE A C 1
ATOM 711 O O . PHE A 1 93 ? -14.679 -18.384 35.615 1.00 56.22 93 PHE A O 1
ATOM 718 N N . GLU A 1 94 ? -16.555 -19.150 34.649 1.00 57.47 94 GLU A N 1
ATOM 719 C CA . GLU A 1 94 ? -16.479 -20.494 35.239 1.00 57.47 94 GLU A CA 1
ATOM 720 C C . GLU A 1 94 ? -15.423 -21.444 34.639 1.00 57.47 94 GLU A C 1
ATOM 722 O O . GLU A 1 94 ? -15.010 -22.387 35.316 1.00 57.47 94 GLU A O 1
ATOM 727 N N . SER A 1 95 ? -14.985 -21.285 33.385 1.00 61.84 95 SER A N 1
ATOM 728 C CA . SER A 1 95 ? -14.605 -22.509 32.656 1.00 61.84 95 SER A CA 1
ATOM 729 C C . SER A 1 95 ? -13.168 -23.034 32.721 1.00 61.84 95 SER A C 1
ATOM 731 O O . SER A 1 95 ? -13.030 -24.217 32.462 1.00 61.84 95 SER A O 1
ATOM 733 N N . ASP A 1 96 ? -12.116 -22.302 33.109 1.00 56.94 96 ASP A N 1
ATOM 734 C CA . ASP A 1 96 ? -10.767 -22.930 33.118 1.00 56.94 96 ASP A CA 1
ATOM 735 C C . ASP A 1 96 ? -9.808 -22.417 34.199 1.00 56.94 96 ASP A C 1
ATOM 737 O O . ASP A 1 96 ? -9.114 -23.197 34.858 1.00 56.94 96 ASP A O 1
ATOM 741 N N . TRP A 1 97 ? -9.753 -21.104 34.425 1.00 58.59 97 TRP A N 1
ATOM 742 C CA . TRP A 1 97 ? -8.789 -20.529 35.368 1.00 58.59 97 TRP A CA 1
ATOM 743 C C . TRP A 1 97 ? -9.206 -20.738 36.832 1.00 58.59 97 TRP A C 1
ATOM 745 O O . TRP A 1 97 ? -8.339 -20.963 37.676 1.00 58.59 97 TRP A O 1
ATOM 755 N N . GLU A 1 98 ? -10.510 -20.729 37.136 1.00 61.81 98 GLU A N 1
ATOM 756 C CA . GLU A 1 98 ? -11.033 -20.994 38.486 1.00 61.81 98 GLU A CA 1
ATOM 757 C C . GLU A 1 98 ? -10.789 -22.447 38.896 1.00 61.81 98 GLU A C 1
ATOM 759 O O . GLU A 1 98 ? -10.286 -22.702 39.991 1.00 61.81 98 GLU A O 1
ATOM 764 N N . GLN A 1 99 ? -11.038 -23.406 37.997 1.00 63.38 99 GLN A N 1
ATOM 765 C CA . GLN A 1 99 ? -10.723 -24.816 38.242 1.00 63.38 99 GLN A CA 1
ATOM 766 C C . GLN A 1 99 ? -9.216 -25.055 38.388 1.00 63.38 99 GLN A C 1
ATOM 768 O O . GLN A 1 99 ? -8.801 -25.783 39.291 1.00 63.38 99 GLN A O 1
ATOM 773 N N . ALA A 1 100 ? -8.376 -24.416 37.567 1.00 64.50 100 ALA A N 1
ATOM 774 C CA . ALA A 1 100 ? -6.921 -24.504 37.703 1.00 64.50 100 ALA A CA 1
ATOM 775 C C . ALA A 1 100 ? -6.416 -23.926 39.039 1.00 64.50 100 ALA A C 1
ATOM 777 O O . ALA A 1 100 ? -5.492 -24.477 39.645 1.00 64.50 100 ALA A O 1
ATOM 778 N N . LEU A 1 101 ? -7.036 -22.847 39.527 1.00 66.19 101 LEU A N 1
ATOM 779 C CA . LEU A 1 101 ? -6.702 -22.212 40.801 1.00 66.19 101 LEU A CA 1
ATOM 780 C C . LEU A 1 101 ? -7.149 -23.072 41.993 1.00 66.19 101 LEU A C 1
ATOM 782 O O . LEU A 1 101 ? -6.347 -23.340 42.887 1.00 66.19 101 LEU A O 1
ATOM 786 N N . VAL A 1 102 ? -8.387 -23.579 41.977 1.00 69.12 102 VAL A N 1
ATOM 787 C CA . VAL A 1 102 ? -8.919 -24.485 43.012 1.00 69.12 102 VAL A CA 1
ATOM 788 C C . VAL A 1 102 ? -8.093 -25.770 43.095 1.00 69.12 102 VAL A C 1
ATOM 790 O O . VAL A 1 102 ? -7.695 -26.171 44.188 1.00 69.12 102 VAL A O 1
ATOM 793 N N . ASN A 1 103 ? -7.741 -26.371 41.956 1.00 68.25 103 ASN A N 1
ATOM 794 C CA . ASN A 1 103 ? -6.903 -27.573 41.920 1.00 68.25 103 ASN A CA 1
ATOM 795 C C . ASN A 1 103 ? -5.482 -27.311 42.446 1.00 68.25 103 ASN A C 1
ATOM 797 O O . ASN A 1 103 ? -4.912 -28.162 43.132 1.00 68.25 103 ASN A O 1
ATOM 801 N N . SER A 1 104 ? -4.926 -26.125 42.182 1.00 66.62 104 SER A N 1
ATOM 802 C CA . SER A 1 104 ? -3.594 -25.733 42.664 1.00 66.62 104 SER A CA 1
ATOM 803 C C . SER A 1 104 ? -3.563 -25.489 44.180 1.00 66.62 104 SER A C 1
ATOM 805 O O . SER A 1 104 ? -2.577 -25.831 44.831 1.00 66.62 104 SER A O 1
ATOM 807 N N . PHE A 1 105 ? -4.641 -24.957 44.770 1.00 59.56 105 PHE A N 1
ATOM 808 C CA . PHE A 1 105 ? -4.750 -24.776 46.226 1.00 59.56 105 PHE A CA 1
ATOM 809 C C . PHE A 1 105 ? -5.123 -26.069 46.971 1.00 59.56 105 PHE A C 1
ATOM 811 O O . PHE A 1 105 ? -4.608 -26.305 48.064 1.00 59.56 105 PHE A O 1
ATOM 818 N N . SER A 1 106 ? -5.946 -26.946 46.385 1.00 59.34 106 SER A N 1
ATOM 819 C CA . SER A 1 106 ? -6.255 -28.257 46.978 1.00 59.34 106 SER A CA 1
ATOM 820 C C . SER A 1 106 ? -5.052 -29.206 46.994 1.00 59.34 106 SER A C 1
ATOM 822 O O . SER A 1 106 ? -4.884 -29.938 47.968 1.00 59.34 106 SER A O 1
ATOM 824 N N . ALA A 1 107 ? -4.172 -29.159 45.987 1.00 55.62 107 ALA A N 1
ATOM 825 C CA . ALA A 1 107 ? -2.955 -29.977 45.957 1.00 55.62 107 ALA A CA 1
ATOM 826 C C . ALA A 1 107 ? -1.964 -29.650 47.094 1.00 55.62 107 ALA A C 1
ATOM 828 O O . ALA A 1 107 ? -1.193 -30.517 47.496 1.00 55.62 107 ALA A O 1
ATOM 829 N N . HIS A 1 108 ? -2.008 -28.431 47.643 1.00 51.66 108 HIS A N 1
ATOM 830 C CA . HIS A 1 108 ? -1.125 -27.993 48.728 1.00 51.66 108 HIS A CA 1
ATOM 831 C C . HIS A 1 108 ? -1.645 -28.291 50.143 1.00 51.66 108 HIS A C 1
ATOM 833 O O . HIS A 1 108 ? -0.863 -28.242 51.088 1.00 51.66 108 HIS A O 1
ATOM 839 N N . ILE A 1 109 ? -2.932 -28.619 50.310 1.00 51.38 109 ILE A N 1
ATOM 840 C CA . ILE A 1 109 ? -3.524 -28.918 51.628 1.00 51.38 109 ILE A CA 1
ATOM 841 C C . ILE A 1 109 ? -3.414 -30.411 51.978 1.00 51.38 109 ILE A C 1
ATOM 843 O O . ILE A 1 109 ? -3.341 -30.763 53.150 1.00 51.38 109 ILE A O 1
ATOM 847 N N . SER A 1 110 ? -3.349 -31.308 50.989 1.00 51.03 110 SER A N 1
ATOM 848 C CA . SER A 1 110 ? -3.282 -32.758 51.241 1.00 51.03 110 SER A CA 1
ATOM 849 C C . SER A 1 110 ? -1.884 -33.297 51.568 1.00 51.03 110 SER A C 1
ATOM 851 O O . SER A 1 110 ? -1.759 -34.475 51.888 1.00 51.03 110 SER A O 1
ATOM 853 N N . THR A 1 111 ? -0.836 -32.474 51.490 1.00 51.03 111 THR A N 1
ATOM 854 C CA . THR A 1 111 ? 0.544 -32.865 51.839 1.00 51.03 111 THR A CA 1
ATOM 855 C C . THR A 1 111 ? 0.960 -32.502 53.263 1.00 51.03 111 THR A C 1
ATOM 857 O O . THR A 1 111 ? 2.051 -32.887 53.675 1.00 51.03 111 THR A O 1
ATOM 860 N N . GLU A 1 112 ? 0.111 -31.808 54.025 1.00 48.47 112 GLU A N 1
ATOM 861 C CA . GLU A 1 112 ? 0.353 -31.509 55.442 1.00 48.47 112 GLU A CA 1
ATOM 862 C C . GLU A 1 112 ? -0.788 -32.027 56.324 1.00 48.47 112 GLU A C 1
ATOM 864 O O . GLU A 1 112 ? -1.554 -31.249 56.889 1.00 48.47 112 GLU A O 1
ATOM 869 N N . LEU A 1 113 ? -0.901 -33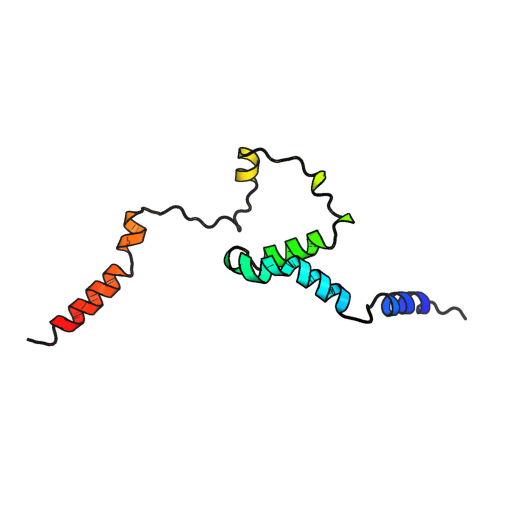.355 56.425 1.00 41.47 113 LEU A N 1
ATOM 870 C CA . LEU A 1 113 ? -1.558 -34.070 57.527 1.00 41.47 113 LEU A CA 1
ATOM 871 C C . LEU A 1 113 ? -0.954 -35.470 57.681 1.00 41.47 113 LEU A C 1
ATOM 873 O O . LEU A 1 113 ? -0.881 -36.197 56.665 1.00 41.47 113 LEU A O 1
#